Protein AF-A0A6A7N9L5-F1 (afdb_monomer_lite)

Radius of gyration: 12.21 Å; chains: 1; bounding box: 36×22×33 Å

Secondary structure (DSSP, 8-state):
-PPPPBP-HHHHHHHHHHHHHHHHTT---HHHHHHHHHHHSSBT--HHHHHHHHHHHHHHHTT-HHHHHHHHHHHHHHHHHH--

Structure (mmCIF, N/CA/C/O backbone):
data_AF-A0A6A7N9L5-F1
#
_entry.id   AF-A0A6A7N9L5-F1
#
loop_
_atom_site.group_PDB
_atom_site.id
_atom_site.type_symbol
_atom_site.label_atom_id
_atom_site.label_alt_id
_atom_site.label_comp_id
_atom_site.label_asym_id
_atom_site.label_entity_id
_atom_site.label_seq_id
_atom_site.pdbx_PDB_ins_code
_atom_site.Cartn_x
_atom_site.Cartn_y
_atom_site.Cartn_z
_atom_site.occupancy
_atom_site.B_iso_or_equiv
_atom_site.auth_seq_id
_atom_site.auth_comp_id
_atom_site.auth_asym_id
_atom_site.auth_atom_id
_atom_site.pdbx_PDB_model_num
ATOM 1 N N . ALA A 1 1 ? 26.611 -8.644 -12.767 1.00 38.47 1 ALA A N 1
ATOM 2 C CA . ALA A 1 1 ? 25.875 -7.469 -12.270 1.00 38.47 1 ALA A CA 1
ATOM 3 C C . ALA A 1 1 ? 24.395 -7.788 -12.388 1.00 38.47 1 ALA A C 1
ATOM 5 O O . ALA A 1 1 ? 23.922 -7.947 -13.506 1.00 38.47 1 ALA A O 1
ATOM 6 N N . ALA A 1 2 ? 23.700 -8.017 -11.274 1.00 47.09 2 ALA A N 1
ATOM 7 C CA . ALA A 1 2 ? 22.247 -8.139 -11.321 1.00 47.09 2 ALA A CA 1
ATOM 8 C C . ALA A 1 2 ? 21.705 -6.747 -11.660 1.00 47.09 2 ALA A C 1
ATOM 10 O O . ALA A 1 2 ? 22.004 -5.794 -10.942 1.00 47.09 2 ALA A O 1
ATOM 11 N N . ALA A 1 3 ? 21.026 -6.609 -12.799 1.00 53.75 3 ALA A N 1
ATOM 12 C CA . ALA A 1 3 ? 20.343 -5.370 -13.144 1.00 53.75 3 ALA A CA 1
ATOM 13 C C . ALA A 1 3 ? 19.401 -5.014 -11.987 1.00 53.75 3 ALA A C 1
ATOM 15 O O . ALA A 1 3 ? 18.670 -5.886 -11.512 1.00 53.75 3 ALA A O 1
ATOM 16 N N . ALA A 1 4 ? 19.461 -3.771 -11.503 1.00 55.81 4 ALA A N 1
ATOM 17 C CA . ALA A 1 4 ? 18.479 -3.299 -10.538 1.00 55.81 4 ALA A CA 1
ATOM 18 C C . ALA A 1 4 ? 17.084 -3.531 -11.144 1.00 55.81 4 ALA A C 1
ATOM 20 O O . ALA A 1 4 ? 16.911 -3.255 -12.338 1.00 55.81 4 ALA A O 1
ATOM 21 N N . PRO A 1 5 ? 16.120 -4.077 -10.382 1.00 64.19 5 PRO A N 1
ATOM 22 C CA . PRO A 1 5 ? 14.769 -4.248 -10.894 1.00 64.19 5 PRO A CA 1
ATOM 23 C C . PRO A 1 5 ? 14.288 -2.891 -11.420 1.00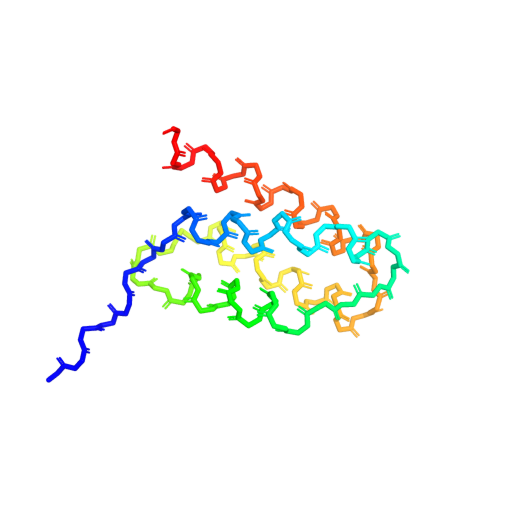 64.19 5 PRO A C 1
ATOM 25 O O . PRO A 1 5 ? 14.514 -1.860 -10.790 1.00 64.19 5 PRO A O 1
ATOM 28 N N . ALA A 1 6 ? 13.721 -2.860 -12.622 1.00 75.62 6 ALA A N 1
ATOM 29 C CA . ALA A 1 6 ? 13.090 -1.645 -13.117 1.00 75.62 6 ALA A CA 1
ATOM 30 C C . ALA A 1 6 ? 11.814 -1.389 -12.307 1.00 75.62 6 ALA A C 1
ATOM 32 O O . ALA A 1 6 ? 11.195 -2.336 -11.815 1.00 75.62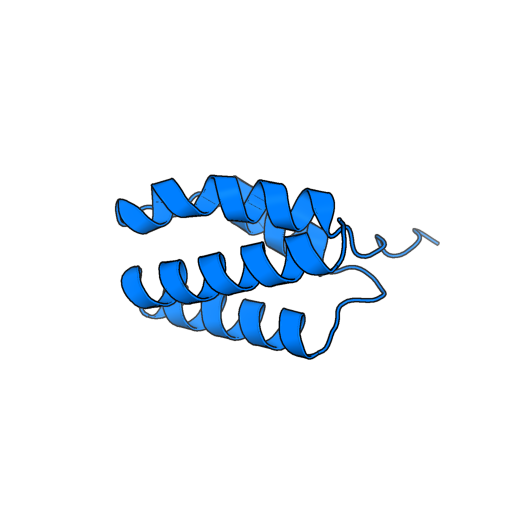 6 ALA A O 1
ATOM 33 N N . PHE A 1 7 ? 11.441 -0.120 -12.150 1.00 82.50 7 PHE A N 1
ATOM 34 C CA . PHE A 1 7 ? 10.154 0.228 -11.558 1.00 82.50 7 PHE A CA 1
ATOM 35 C C . PHE A 1 7 ? 9.017 -0.394 -12.388 1.00 82.50 7 PHE A C 1
ATOM 37 O O . PHE A 1 7 ? 8.951 -0.191 -13.600 1.00 82.50 7 PHE A O 1
ATOM 44 N N . ASP A 1 8 ? 8.152 -1.173 -11.734 1.00 85.06 8 ASP A N 1
ATOM 45 C CA . ASP A 1 8 ? 7.024 -1.867 -12.364 1.00 85.06 8 ASP A CA 1
ATOM 46 C C . ASP A 1 8 ? 5.710 -1.324 -11.794 1.00 85.06 8 ASP A C 1
ATOM 48 O O . ASP A 1 8 ? 5.208 -1.784 -10.761 1.00 85.06 8 ASP A O 1
ATOM 52 N N . ALA A 1 9 ? 5.168 -0.313 -12.476 1.00 84.56 9 ALA A N 1
ATOM 53 C CA . ALA A 1 9 ? 3.938 0.360 -12.078 1.00 84.56 9 ALA A CA 1
ATOM 54 C C . ALA A 1 9 ? 2.730 -0.591 -12.046 1.00 84.56 9 ALA A C 1
ATOM 56 O O . ALA A 1 9 ? 1.906 -0.503 -11.137 1.00 84.56 9 ALA A O 1
ATOM 57 N N . ALA A 1 10 ? 2.641 -1.541 -12.985 1.00 85.88 10 ALA A N 1
ATOM 58 C CA . ALA A 1 10 ? 1.536 -2.496 -13.049 1.00 85.88 10 ALA A CA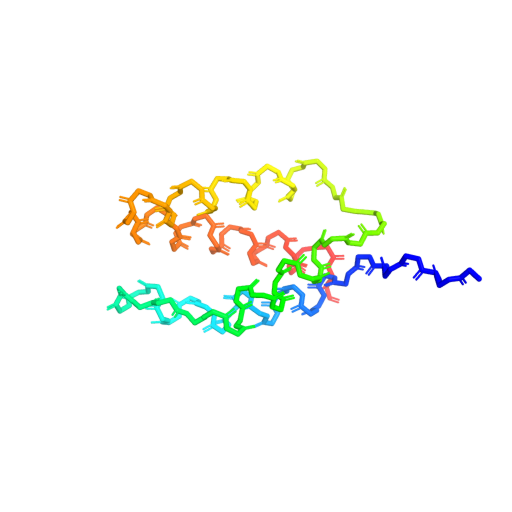 1
ATOM 59 C C . ALA A 1 10 ? 1.549 -3.444 -11.843 1.00 85.88 10 ALA A C 1
ATOM 61 O O . ALA A 1 10 ? 0.514 -3.686 -11.212 1.00 85.88 10 ALA A O 1
ATOM 62 N N . ARG A 1 11 ? 2.734 -3.943 -11.473 1.00 86.38 11 ARG A N 1
ATOM 63 C CA . ARG A 1 11 ? 2.907 -4.795 -10.293 1.00 86.38 11 ARG A CA 1
ATOM 64 C C . ARG A 1 11 ? 2.678 -4.029 -8.994 1.00 86.38 11 ARG A C 1
ATOM 66 O O . ARG A 1 11 ? 2.041 -4.570 -8.089 1.00 86.38 11 ARG A O 1
ATOM 73 N N . ALA A 1 12 ? 3.149 -2.785 -8.908 1.00 88.69 12 ALA A N 1
ATOM 74 C CA . ALA A 1 12 ? 2.879 -1.909 -7.772 1.00 88.69 12 ALA A CA 1
ATOM 75 C C . ALA A 1 12 ? 1.371 -1.642 -7.625 1.00 88.69 12 ALA A C 1
ATOM 77 O O . ALA A 1 12 ? 0.830 -1.765 -6.528 1.00 88.69 12 ALA A O 1
ATOM 78 N N . HIS A 1 13 ? 0.667 -1.376 -8.729 1.00 89.44 13 HIS A N 1
ATOM 79 C CA . HIS A 1 13 ? -0.777 -1.145 -8.726 1.00 89.44 13 HIS A CA 1
ATOM 80 C C . HIS A 1 13 ? -1.552 -2.383 -8.256 1.00 89.44 13 HIS A C 1
ATOM 82 O O . HIS A 1 13 ? -2.404 -2.281 -7.375 1.00 89.44 13 HIS A O 1
ATOM 88 N N . ALA A 1 14 ? -1.222 -3.571 -8.774 1.00 89.62 14 ALA A N 1
ATOM 89 C CA . ALA A 1 14 ? -1.856 -4.820 -8.349 1.00 89.62 14 ALA A CA 1
ATOM 90 C C . ALA A 1 14 ? -1.639 -5.107 -6.851 1.00 89.62 14 ALA A C 1
ATOM 92 O O . ALA A 1 14 ? -2.577 -5.498 -6.153 1.00 89.62 14 ALA A O 1
ATOM 93 N N . ALA A 1 15 ? -0.424 -4.874 -6.342 1.00 90.69 15 ALA A N 1
ATOM 94 C CA . ALA A 1 15 ? -0.113 -5.028 -4.922 1.00 90.69 15 ALA A CA 1
ATOM 95 C C . ALA A 1 15 ? -0.883 -4.020 -4.049 1.00 90.69 15 ALA A C 1
ATOM 97 O O . ALA A 1 15 ? -1.441 -4.399 -3.019 1.00 90.69 15 ALA A O 1
ATOM 98 N N . ALA A 1 16 ? -0.982 -2.761 -4.488 1.00 90.00 16 ALA A N 1
ATOM 99 C CA . ALA A 1 16 ? -1.775 -1.740 -3.809 1.00 90.00 16 ALA A CA 1
ATOM 100 C C . ALA A 1 16 ? -3.266 -2.115 -3.769 1.00 90.00 16 ALA A C 1
ATOM 102 O O . ALA A 1 16 ? -3.891 -2.063 -2.711 1.00 90.00 16 ALA A O 1
ATOM 103 N N . GLN A 1 17 ? -3.839 -2.590 -4.878 1.00 89.88 17 GLN A N 1
ATOM 104 C CA . GLN A 1 17 ? -5.239 -3.023 -4.899 1.00 89.88 17 GLN A CA 1
ATOM 105 C C . GLN A 1 17 ? -5.517 -4.227 -3.992 1.00 89.88 17 GLN A C 1
ATOM 107 O O . GLN A 1 17 ? -6.585 -4.295 -3.385 1.00 89.88 17 GLN A O 1
ATOM 112 N N . ALA A 1 18 ? -4.561 -5.148 -3.855 1.00 90.06 18 ALA A N 1
ATOM 113 C CA . ALA A 1 18 ? -4.675 -6.274 -2.931 1.00 90.06 18 ALA A CA 1
ATOM 114 C C . ALA A 1 18 ? -4.632 -5.839 -1.452 1.00 90.06 18 ALA A C 1
ATOM 116 O O . ALA A 1 18 ? -5.300 -6.447 -0.617 1.00 90.06 18 ALA A O 1
ATOM 117 N N . LEU A 1 19 ? -3.891 -4.774 -1.129 1.00 89.06 19 LEU A N 1
ATOM 118 C CA . LEU A 1 19 ? -3.770 -4.225 0.227 1.00 89.06 19 LEU A CA 1
ATOM 119 C C . LEU A 1 19 ? -5.000 -3.421 0.678 1.00 89.06 19 LEU A C 1
ATOM 121 O O . LEU A 1 19 ? -5.352 -3.472 1.856 1.00 89.06 19 LEU A O 1
ATOM 125 N N . LEU A 1 20 ? -5.675 -2.707 -0.231 1.00 89.50 20 LEU A N 1
ATOM 126 C CA . LEU A 1 20 ? -6.851 -1.875 0.079 1.00 89.50 20 LEU A CA 1
ATOM 127 C C . LEU A 1 20 ? -7.932 -2.581 0.928 1.00 89.50 20 LEU A C 1
ATOM 129 O O . LEU A 1 20 ? -8.317 -2.037 1.970 1.00 89.50 20 LEU A O 1
ATOM 133 N N . PRO A 1 21 ? -8.446 -3.773 0.555 1.00 88.75 21 PRO A N 1
ATOM 134 C CA . PRO A 1 21 ? -9.475 -4.445 1.346 1.00 88.75 21 PRO A CA 1
ATOM 135 C C . PRO A 1 21 ? -8.975 -4.889 2.725 1.00 88.75 21 PRO A C 1
ATOM 137 O O . PRO A 1 21 ? -9.774 -4.911 3.663 1.00 88.75 21 PRO A O 1
ATOM 140 N N . SER A 1 22 ? -7.689 -5.222 2.864 1.00 87.19 22 SER A N 1
ATOM 141 C CA . SER A 1 22 ? -7.085 -5.583 4.149 1.00 87.19 22 SER A CA 1
ATOM 142 C C . SER A 1 22 ? -6.985 -4.361 5.056 1.00 87.19 22 SER A C 1
ATOM 144 O O . SER A 1 22 ? -7.508 -4.401 6.170 1.00 87.19 22 SER A O 1
ATOM 146 N N . LEU A 1 23 ? -6.460 -3.238 4.550 1.00 86.94 23 LEU A N 1
ATOM 147 C CA . LEU A 1 23 ? -6.364 -1.989 5.314 1.00 86.94 23 LEU A CA 1
ATOM 148 C C . LEU A 1 23 ? -7.732 -1.500 5.782 1.00 86.94 23 LEU A C 1
ATOM 150 O O . LEU A 1 23 ? -7.889 -1.099 6.932 1.00 86.94 23 LEU A O 1
ATOM 154 N N . LYS A 1 24 ? -8.760 -1.619 4.934 1.00 85.62 24 LYS A N 1
ATOM 155 C CA . LYS A 1 24 ? -10.139 -1.273 5.303 1.00 85.62 24 LYS A CA 1
ATOM 156 C C . LYS A 1 24 ? -10.680 -2.113 6.468 1.00 85.62 24 LYS A C 1
ATOM 158 O O . LYS A 1 24 ? -11.559 -1.657 7.194 1.00 85.62 24 LYS A O 1
ATOM 163 N N . ARG A 1 25 ? -10.188 -3.341 6.641 1.00 88.25 25 ARG A N 1
ATOM 164 C CA . ARG A 1 25 ? -10.546 -4.232 7.758 1.00 88.25 25 ARG A CA 1
ATOM 165 C C . ARG A 1 25 ? -9.651 -4.033 8.987 1.00 88.25 25 ARG A C 1
ATOM 167 O O . ARG A 1 25 ? -9.878 -4.713 9.982 1.00 88.25 25 ARG A O 1
ATOM 174 N N . GLY A 1 26 ? -8.660 -3.139 8.927 1.00 84.38 26 GLY A N 1
ATOM 175 C CA . GLY A 1 26 ? -7.631 -2.994 9.961 1.00 84.38 26 GLY A CA 1
ATOM 176 C C . GLY A 1 26 ? -6.611 -4.137 9.964 1.00 84.38 26 GLY A C 1
ATOM 177 O O . GLY A 1 26 ? -6.023 -4.431 10.999 1.00 84.38 26 GLY A O 1
ATOM 178 N N . ALA A 1 27 ? -6.440 -4.820 8.830 1.00 85.25 27 ALA A N 1
ATOM 179 C CA . ALA A 1 27 ? -5.447 -5.869 8.635 1.00 85.25 27 ALA A CA 1
ATOM 180 C C . ALA A 1 27 ? -4.374 -5.407 7.642 1.00 85.25 27 ALA A C 1
ATOM 182 O O . ALA A 1 27 ? -4.640 -4.606 6.745 1.00 85.25 27 ALA A O 1
ATOM 183 N N . LEU A 1 28 ? -3.167 -5.947 7.768 1.00 83.81 28 LEU A N 1
ATOM 184 C CA . LEU A 1 28 ? -2.077 -5.698 6.834 1.00 83.81 28 LEU A CA 1
ATOM 185 C C . LEU A 1 28 ? -1.628 -7.025 6.232 1.00 83.81 28 LEU A C 1
ATOM 187 O O . LEU A 1 28 ? -1.363 -7.977 6.955 1.00 83.81 28 LEU A O 1
ATOM 191 N N . GLU A 1 29 ? -1.564 -7.082 4.905 1.00 86.81 29 GLU A N 1
ATOM 192 C CA . GLU A 1 29 ? -1.018 -8.236 4.196 1.00 86.81 29 GLU A CA 1
ATOM 193 C C . GLU A 1 29 ? 0.464 -7.986 3.923 1.00 86.81 29 GLU A C 1
ATOM 195 O O . GLU A 1 29 ? 0.818 -7.317 2.947 1.00 86.81 29 GLU A O 1
ATOM 200 N N . ASP A 1 30 ? 1.337 -8.531 4.772 1.00 84.25 30 ASP A N 1
ATOM 201 C CA . ASP A 1 30 ? 2.793 -8.382 4.648 1.00 84.25 30 ASP A CA 1
ATOM 202 C C . ASP A 1 30 ? 3.312 -8.830 3.278 1.00 84.25 30 ASP A C 1
ATOM 204 O O . ASP A 1 30 ? 4.212 -8.212 2.712 1.00 84.25 30 ASP A O 1
ATOM 208 N N . ALA A 1 31 ? 2.713 -9.875 2.698 1.00 86.94 31 ALA A N 1
ATOM 209 C CA . ALA A 1 31 ? 3.079 -10.359 1.371 1.00 86.94 31 ALA A CA 1
ATOM 210 C C . ALA A 1 31 ? 2.802 -9.313 0.278 1.00 86.94 31 ALA A C 1
ATOM 212 O O . ALA A 1 31 ? 3.625 -9.110 -0.618 1.00 86.94 31 ALA A O 1
ATOM 213 N N . ALA A 1 32 ? 1.662 -8.624 0.362 1.00 87.31 32 ALA A N 1
ATOM 214 C CA . ALA A 1 32 ? 1.297 -7.576 -0.581 1.00 87.31 32 ALA A CA 1
ATOM 215 C C . ALA A 1 32 ? 2.110 -6.292 -0.340 1.00 87.31 32 ALA A C 1
ATOM 217 O O . ALA A 1 32 ? 2.524 -5.650 -1.305 1.00 87.31 32 ALA A O 1
ATOM 218 N N . LEU A 1 33 ? 2.436 -5.965 0.915 1.00 86.62 33 LEU A N 1
ATOM 219 C CA . LEU A 1 33 ? 3.327 -4.848 1.246 1.00 86.62 33 LEU A CA 1
ATOM 220 C C . LEU A 1 33 ? 4.754 -5.089 0.746 1.00 86.62 33 LEU A C 1
ATOM 222 O O . LEU A 1 33 ? 5.339 -4.216 0.109 1.00 86.62 33 LEU A O 1
ATOM 226 N N . ALA A 1 34 ? 5.299 -6.287 0.954 1.00 87.62 34 ALA A N 1
ATOM 227 C CA . ALA A 1 34 ? 6.607 -6.666 0.431 1.00 87.62 34 ALA A CA 1
ATOM 228 C C . ALA A 1 34 ? 6.630 -6.640 -1.106 1.00 87.62 34 ALA A C 1
ATOM 230 O O . ALA A 1 34 ? 7.605 -6.176 -1.707 1.00 87.62 34 ALA A O 1
ATOM 231 N N . ALA A 1 35 ? 5.551 -7.090 -1.757 1.00 87.38 35 ALA A N 1
ATOM 232 C CA . ALA A 1 35 ? 5.409 -7.007 -3.207 1.00 87.38 35 ALA A CA 1
ATOM 233 C C . ALA A 1 35 ? 5.362 -5.551 -3.702 1.00 87.38 35 ALA A C 1
ATOM 235 O O . ALA A 1 35 ? 6.039 -5.234 -4.681 1.00 87.38 35 ALA A O 1
ATOM 236 N N . LEU A 1 36 ? 4.631 -4.671 -3.009 1.00 87.38 36 LEU A N 1
ATOM 237 C CA . LEU A 1 36 ? 4.563 -3.239 -3.308 1.00 87.38 36 LEU A CA 1
ATOM 238 C C . LEU A 1 36 ? 5.938 -2.577 -3.155 1.00 87.38 36 LEU A C 1
ATOM 240 O O . LEU A 1 36 ? 6.420 -1.938 -4.087 1.00 87.38 36 LEU A O 1
ATOM 244 N N . ALA A 1 37 ? 6.609 -2.795 -2.022 1.00 85.94 37 ALA A N 1
ATOM 245 C CA . ALA A 1 37 ? 7.939 -2.255 -1.755 1.00 85.94 37 ALA A CA 1
ATOM 246 C C . ALA A 1 37 ? 8.967 -2.729 -2.794 1.00 85.94 37 ALA A C 1
ATOM 248 O O . ALA A 1 37 ? 9.771 -1.939 -3.282 1.00 85.94 37 ALA A O 1
ATOM 249 N N . THR A 1 38 ? 8.903 -4.002 -3.195 1.00 86.88 38 THR A N 1
ATOM 250 C CA . THR A 1 38 ? 9.777 -4.553 -4.239 1.00 86.88 38 THR A CA 1
ATOM 251 C C . THR A 1 38 ? 9.500 -3.905 -5.595 1.00 86.88 38 THR A C 1
ATOM 253 O O . THR A 1 38 ? 10.441 -3.491 -6.269 1.00 86.88 38 THR A O 1
ATOM 256 N N . ALA A 1 39 ? 8.228 -3.760 -5.981 1.00 85.50 39 ALA A N 1
ATOM 257 C CA . ALA A 1 39 ? 7.838 -3.124 -7.241 1.00 85.50 39 ALA A CA 1
ATOM 258 C C . ALA A 1 39 ? 8.236 -1.637 -7.297 1.00 85.50 39 ALA A C 1
ATOM 260 O O . ALA A 1 39 ? 8.587 -1.130 -8.361 1.00 85.50 39 ALA A O 1
ATOM 261 N N . MET A 1 40 ? 8.243 -0.962 -6.142 1.00 82.62 40 MET A N 1
ATOM 262 C CA . MET A 1 40 ? 8.621 0.447 -6.005 1.00 82.62 40 MET 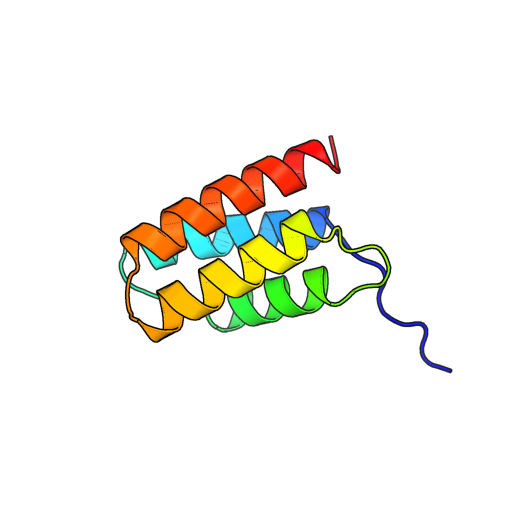A CA 1
ATOM 263 C C . MET A 1 40 ? 10.118 0.677 -5.753 1.00 82.62 40 MET A C 1
ATOM 265 O O . MET A 1 40 ? 10.592 1.792 -5.918 1.00 82.62 40 MET A O 1
ATOM 269 N N . SER A 1 41 ? 10.903 -0.349 -5.422 1.00 80.44 41 SER A N 1
ATOM 270 C CA . SER A 1 41 ? 12.362 -0.228 -5.227 1.00 80.44 41 SER A CA 1
ATOM 271 C C . SER A 1 41 ? 13.175 -0.093 -6.524 1.00 80.44 41 SER A C 1
ATOM 273 O O . SER A 1 41 ? 14.408 -0.083 -6.491 1.00 80.44 41 SER A O 1
ATOM 275 N N . GLY A 1 42 ? 12.497 -0.026 -7.670 1.00 74.12 42 GLY A N 1
ATOM 276 C CA . GLY A 1 42 ? 13.137 -0.072 -8.970 1.00 74.12 42 GLY A CA 1
ATOM 277 C C . GLY A 1 42 ? 13.672 1.265 -9.481 1.00 74.12 42 GLY A C 1
ATOM 278 O O . GLY A 1 42 ? 13.244 2.346 -9.073 1.00 74.12 42 GLY A O 1
ATOM 279 N N . ALA A 1 43 ? 14.615 1.193 -10.422 1.00 66.75 43 ALA A N 1
ATOM 280 C CA . ALA A 1 43 ? 15.137 2.379 -11.097 1.00 66.75 43 ALA A CA 1
ATOM 281 C C . ALA A 1 43 ? 14.018 3.065 -11.904 1.00 66.75 43 ALA A C 1
ATOM 283 O O . ALA A 1 43 ? 13.363 2.413 -12.718 1.00 66.75 43 ALA A O 1
ATOM 284 N N . GLY A 1 44 ? 13.811 4.367 -11.674 1.00 72.81 44 GLY A N 1
ATOM 285 C CA . GLY A 1 44 ? 12.765 5.163 -12.334 1.00 72.81 44 GLY A CA 1
ATOM 286 C C . GLY A 1 44 ? 11.579 5.559 -11.449 1.00 72.81 44 GLY A C 1
ATOM 287 O O . GLY A 1 44 ? 10.671 6.214 -11.947 1.00 72.81 44 GLY A O 1
ATOM 288 N N . LEU A 1 45 ? 11.586 5.218 -10.154 1.00 80.88 45 LEU A N 1
ATOM 289 C CA . LEU A 1 45 ? 10.551 5.664 -9.218 1.00 80.88 45 LEU A CA 1
ATOM 290 C C . LEU A 1 45 ? 10.495 7.200 -9.132 1.00 80.88 45 LEU A C 1
ATOM 292 O O . LEU A 1 45 ? 11.504 7.854 -8.850 1.00 80.88 45 LEU A O 1
ATOM 296 N N . SER A 1 46 ? 9.309 7.780 -9.320 1.00 83.19 46 SER A N 1
ATOM 297 C CA . SER A 1 46 ? 9.121 9.222 -9.157 1.00 83.19 46 SER A CA 1
ATOM 298 C C . SER A 1 46 ? 9.269 9.644 -7.688 1.00 83.19 46 SER A C 1
ATOM 300 O O . SER A 1 46 ? 8.903 8.918 -6.761 1.00 83.19 46 SER A O 1
ATOM 302 N N . ALA A 1 47 ? 9.772 10.858 -7.450 1.00 83.31 47 ALA A N 1
ATOM 303 C CA . ALA A 1 47 ? 9.908 11.393 -6.092 1.00 83.31 47 ALA A CA 1
ATOM 304 C C . ALA A 1 47 ? 8.553 11.509 -5.363 1.00 83.31 47 ALA A C 1
ATOM 306 O O . ALA A 1 47 ? 8.496 11.386 -4.140 1.00 83.31 47 ALA A O 1
ATOM 307 N N . ALA A 1 48 ? 7.462 11.716 -6.110 1.00 84.44 48 ALA A N 1
ATOM 308 C CA . ALA A 1 48 ? 6.108 11.742 -5.565 1.00 84.44 48 ALA A CA 1
ATOM 309 C C . ALA A 1 48 ? 5.685 10.359 -5.046 1.00 84.44 48 ALA A C 1
ATOM 311 O O . ALA A 1 48 ? 5.254 10.251 -3.899 1.00 84.44 48 ALA A O 1
ATOM 312 N N . LEU A 1 49 ? 5.900 9.304 -5.842 1.00 84.25 49 LEU A N 1
ATOM 313 C CA . LEU A 1 49 ? 5.626 7.918 -5.449 1.00 84.25 49 LEU A CA 1
ATOM 314 C C . LEU A 1 49 ? 6.481 7.490 -4.249 1.00 84.25 49 LEU A C 1
ATOM 316 O O . LEU A 1 49 ? 5.981 6.859 -3.319 1.00 84.25 49 LEU A O 1
ATOM 320 N N . ALA A 1 50 ? 7.758 7.882 -4.231 1.00 85.75 50 ALA A N 1
ATOM 321 C CA . ALA A 1 50 ? 8.646 7.634 -3.099 1.00 85.75 50 ALA A CA 1
ATOM 322 C C . ALA A 1 50 ? 8.118 8.272 -1.803 1.00 85.75 50 ALA A C 1
ATOM 324 O O . ALA A 1 50 ? 8.165 7.649 -0.742 1.00 85.75 50 ALA A O 1
ATOM 325 N N . ARG A 1 51 ? 7.585 9.500 -1.888 1.00 88.06 51 ARG A N 1
ATOM 326 C CA . ARG A 1 51 ? 7.002 10.190 -0.733 1.00 88.06 51 ARG A CA 1
ATOM 327 C C . ARG A 1 51 ? 5.710 9.529 -0.256 1.00 88.06 51 ARG A C 1
ATOM 329 O O . ARG A 1 51 ? 5.574 9.316 0.942 1.00 88.06 51 ARG A O 1
ATOM 336 N N . GLN A 1 52 ? 4.826 9.131 -1.170 1.00 88.69 52 GLN A N 1
ATOM 337 C CA . GLN A 1 52 ? 3.595 8.410 -0.824 1.00 88.69 52 GLN A CA 1
ATOM 338 C C . GLN A 1 52 ? 3.887 7.063 -0.142 1.00 88.69 52 GLN A C 1
ATOM 340 O O . GLN A 1 52 ? 3.223 6.709 0.828 1.00 88.69 52 GLN A O 1
ATOM 345 N N . LEU A 1 53 ? 4.917 6.327 -0.583 1.00 87.06 53 LEU A N 1
ATOM 346 C CA . LEU A 1 53 ? 5.342 5.092 0.089 1.00 87.06 53 LEU A CA 1
ATOM 347 C C . LEU A 1 53 ? 5.836 5.363 1.522 1.00 87.06 53 LEU A C 1
ATOM 349 O O . LEU A 1 53 ? 5.526 4.605 2.439 1.00 87.06 53 LEU A O 1
ATOM 353 N N . ALA A 1 54 ? 6.600 6.438 1.724 1.00 88.69 54 ALA A N 1
ATOM 354 C CA . ALA A 1 54 ? 7.068 6.820 3.054 1.00 88.69 54 ALA A CA 1
ATOM 355 C C . ALA A 1 54 ? 5.900 7.205 3.979 1.00 88.69 54 ALA A C 1
ATOM 357 O O . ALA A 1 54 ? 5.852 6.742 5.115 1.00 88.69 54 ALA A O 1
ATOM 358 N N . GLU A 1 55 ? 4.935 7.983 3.480 1.00 90.25 55 GLU A N 1
ATOM 359 C CA . GLU A 1 55 ? 3.716 8.349 4.215 1.00 90.25 55 GLU A CA 1
ATOM 360 C C . GLU A 1 55 ? 2.871 7.122 4.577 1.00 90.25 55 GLU A C 1
ATOM 362 O O . GLU A 1 55 ? 2.393 7.021 5.707 1.00 90.25 55 GLU A O 1
ATOM 367 N N . LEU A 1 56 ? 2.752 6.155 3.659 1.00 90.12 56 LEU A N 1
ATOM 368 C CA . LEU A 1 56 ? 2.100 4.875 3.925 1.00 90.12 56 LEU A CA 1
ATOM 369 C C . LEU A 1 56 ? 2.811 4.123 5.056 1.00 90.12 56 LEU A C 1
ATOM 371 O O . LEU A 1 56 ? 2.155 3.686 5.995 1.00 90.12 56 LEU A O 1
ATOM 375 N N . HIS A 1 57 ? 4.140 3.988 5.006 1.00 88.62 57 HIS A N 1
ATOM 376 C CA . HIS A 1 57 ? 4.896 3.326 6.074 1.00 88.62 57 HIS A CA 1
ATOM 377 C C . HIS A 1 57 ? 4.762 4.035 7.427 1.00 88.62 57 HIS A C 1
ATOM 379 O O . HIS A 1 57 ? 4.659 3.358 8.448 1.00 88.62 57 HIS A O 1
ATOM 385 N N . THR A 1 58 ? 4.735 5.369 7.455 1.00 91.81 58 THR A N 1
ATOM 386 C CA . THR A 1 58 ? 4.474 6.130 8.684 1.00 91.81 58 THR A CA 1
ATOM 387 C C . THR A 1 58 ? 3.081 5.831 9.231 1.00 91.81 58 THR A C 1
ATOM 389 O O . THR A 1 58 ? 2.970 5.447 10.390 1.00 91.81 58 THR A O 1
ATOM 392 N N . ALA A 1 59 ? 2.041 5.904 8.397 1.00 91.50 59 ALA A N 1
ATOM 393 C CA . ALA A 1 59 ? 0.672 5.604 8.816 1.00 91.50 59 ALA A CA 1
ATOM 394 C C . ALA A 1 59 ? 0.522 4.163 9.332 1.00 91.50 59 ALA A C 1
ATOM 396 O O . ALA A 1 59 ? -0.135 3.927 10.341 1.00 91.50 59 ALA A O 1
ATOM 397 N N . LEU A 1 60 ? 1.175 3.195 8.679 1.00 88.81 60 LEU A N 1
ATOM 398 C CA . LEU A 1 60 ? 1.189 1.802 9.127 1.00 88.81 60 LEU A CA 1
ATOM 399 C C . LEU A 1 60 ? 1.899 1.623 10.475 1.00 88.81 60 LEU A C 1
ATOM 401 O O . LEU A 1 60 ? 1.399 0.881 11.318 1.00 88.81 60 LEU A O 1
ATOM 405 N N . ASN A 1 61 ? 3.022 2.311 10.701 1.00 89.94 61 ASN A N 1
ATOM 406 C CA . ASN A 1 61 ? 3.724 2.296 11.990 1.00 89.94 61 ASN A CA 1
ATOM 407 C C . ASN A 1 61 ? 2.909 2.949 13.114 1.00 89.94 61 ASN A C 1
ATOM 409 O O . ASN A 1 61 ? 2.970 2.487 14.252 1.00 89.94 61 ASN A O 1
ATOM 413 N N . ASP A 1 62 ? 2.135 3.985 12.795 1.00 91.00 62 ASP A N 1
ATOM 414 C CA . ASP A 1 62 ? 1.235 4.657 13.736 1.00 91.00 62 ASP A CA 1
ATOM 415 C C . ASP A 1 62 ? -0.096 3.903 13.931 1.00 91.00 62 ASP A C 1
ATOM 417 O O . ASP A 1 62 ? -0.952 4.341 14.699 1.00 91.00 62 ASP A O 1
ATOM 421 N N . PHE A 1 63 ? -0.274 2.749 13.267 1.00 87.88 63 PHE A N 1
ATOM 422 C CA . PHE A 1 63 ? -1.526 1.982 13.216 1.00 87.88 63 PHE A CA 1
ATOM 423 C C . PHE A 1 63 ? -2.727 2.807 12.711 1.00 87.88 63 PHE A C 1
ATOM 425 O O . PHE A 1 63 ? -3.888 2.470 12.964 1.00 87.88 63 PHE A O 1
ATOM 432 N N . ASP A 1 64 ? -2.461 3.873 11.954 1.00 91.00 64 ASP A N 1
ATOM 433 C CA . ASP A 1 64 ? -3.465 4.715 11.313 1.00 91.00 64 ASP A CA 1
ATOM 434 C C . ASP A 1 64 ? -3.902 4.078 9.988 1.00 91.00 64 ASP A C 1
ATOM 436 O O . ASP A 1 64 ? -3.507 4.464 8.885 1.00 91.00 64 ASP A O 1
ATOM 440 N N . PHE A 1 65 ? -4.722 3.033 10.102 1.00 88.81 65 PHE A N 1
ATOM 441 C CA . PHE A 1 65 ? -5.297 2.346 8.946 1.00 88.81 65 PHE A CA 1
ATOM 442 C C . PHE A 1 65 ? -6.151 3.256 8.045 1.00 88.81 65 PHE A C 1
ATOM 444 O O . PHE A 1 65 ? -6.073 3.086 6.825 1.00 88.81 65 PHE A O 1
ATOM 451 N N . PRO A 1 66 ? -6.951 4.214 8.567 1.00 89.62 66 PRO A N 1
ATOM 452 C CA . PRO A 1 66 ? -7.646 5.191 7.731 1.00 89.62 66 PRO A CA 1
ATOM 453 C C . PRO A 1 66 ? -6.701 6.013 6.849 1.00 89.62 66 PRO A C 1
ATOM 455 O O . PRO A 1 66 ? -6.934 6.106 5.640 1.00 89.62 66 PRO A O 1
ATOM 458 N N . GLN A 1 67 ? -5.625 6.562 7.420 1.00 90.31 67 GLN A N 1
ATOM 459 C CA . GLN A 1 67 ? -4.628 7.316 6.664 1.00 90.31 67 GLN A CA 1
ATOM 460 C C . GLN A 1 67 ? -3.886 6.406 5.680 1.00 90.31 67 GLN A C 1
ATOM 462 O O . GLN A 1 67 ? -3.795 6.739 4.501 1.00 90.31 67 GLN A O 1
ATOM 467 N N . ALA A 1 68 ? -3.443 5.222 6.116 1.00 91.81 68 ALA A N 1
ATOM 468 C CA . ALA A 1 68 ? -2.774 4.250 5.253 1.00 91.81 68 ALA A CA 1
ATOM 469 C C . ALA A 1 68 ? -3.645 3.857 4.048 1.00 91.81 68 ALA A C 1
ATOM 471 O O . ALA A 1 68 ? -3.159 3.783 2.921 1.00 91.81 68 ALA A O 1
ATOM 472 N N . HIS A 1 69 ? -4.947 3.650 4.260 1.00 91.12 69 HIS A N 1
ATOM 473 C CA . HIS A 1 69 ? -5.892 3.353 3.188 1.00 91.12 69 HIS A CA 1
ATOM 474 C C . HIS A 1 69 ? -6.033 4.527 2.210 1.00 91.12 69 HIS A C 1
ATOM 476 O O . HIS A 1 69 ? -6.037 4.302 1.001 1.00 91.12 69 HIS A O 1
ATOM 482 N N . ALA A 1 70 ? -6.144 5.766 2.700 1.00 91.50 70 ALA A N 1
ATOM 483 C CA . ALA A 1 70 ? -6.230 6.953 1.847 1.00 91.50 70 ALA A CA 1
ATOM 484 C C . ALA A 1 70 ? -4.960 7.139 0.999 1.00 91.50 70 ALA A C 1
ATOM 486 O O . ALA A 1 70 ? -5.056 7.251 -0.223 1.00 91.50 70 ALA A O 1
ATOM 487 N N . THR A 1 71 ? -3.779 7.067 1.621 1.00 91.94 71 THR A N 1
ATOM 488 C CA . THR A 1 71 ? -2.487 7.170 0.927 1.00 91.94 71 THR A CA 1
ATOM 489 C C . THR A 1 71 ? -2.315 6.057 -0.105 1.00 91.94 71 THR A C 1
ATOM 491 O O . THR A 1 71 ? -1.859 6.308 -1.218 1.00 91.94 71 THR A O 1
ATOM 494 N N . LEU A 1 72 ? -2.715 4.824 0.222 1.00 90.81 72 LEU A N 1
ATOM 495 C CA 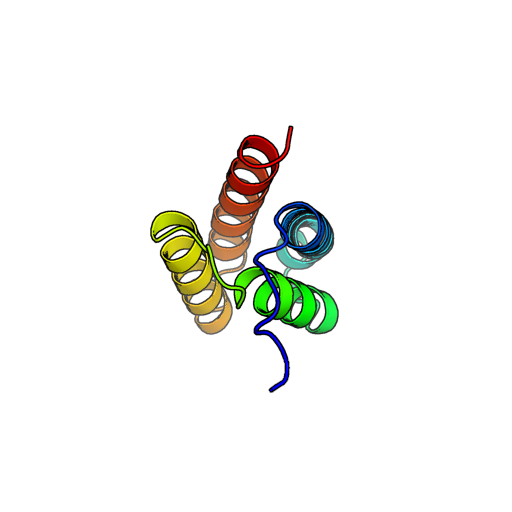. LEU A 1 72 ? -2.630 3.702 -0.709 1.00 90.81 72 LEU A CA 1
ATOM 496 C C . LEU A 1 72 ? -3.601 3.841 -1.892 1.00 90.81 72 LEU A C 1
ATOM 498 O O . LEU A 1 72 ? -3.267 3.442 -3.006 1.00 90.81 72 LEU A O 1
ATOM 502 N N . LEU A 1 73 ? -4.789 4.409 -1.671 1.00 91.19 73 LEU A N 1
ATOM 503 C CA . LEU A 1 73 ? -5.761 4.678 -2.730 1.00 91.19 73 LEU A CA 1
ATOM 504 C C . LEU A 1 73 ? -5.215 5.708 -3.729 1.00 91.19 73 LEU A C 1
ATOM 506 O O . LEU A 1 73 ? -5.276 5.483 -4.936 1.00 91.19 73 LEU A O 1
ATOM 510 N N . GLU A 1 74 ? -4.644 6.806 -3.230 1.00 90.81 74 GLU A N 1
ATOM 511 C CA . GLU A 1 74 ? -3.991 7.817 -4.069 1.00 90.81 74 GLU A CA 1
ATOM 512 C C . GLU A 1 74 ? -2.777 7.251 -4.806 1.00 90.81 74 GLU A C 1
ATOM 514 O O . GLU A 1 74 ? -2.573 7.545 -5.983 1.00 90.81 74 GLU A O 1
ATOM 519 N N . LEU A 1 75 ? -1.985 6.410 -4.133 1.00 89.44 75 LEU A N 1
ATOM 520 C CA . LEU A 1 75 ? -0.864 5.710 -4.748 1.00 89.44 75 LEU A CA 1
ATOM 521 C C . LEU A 1 75 ? -1.342 4.828 -5.908 1.00 89.44 75 LEU A C 1
A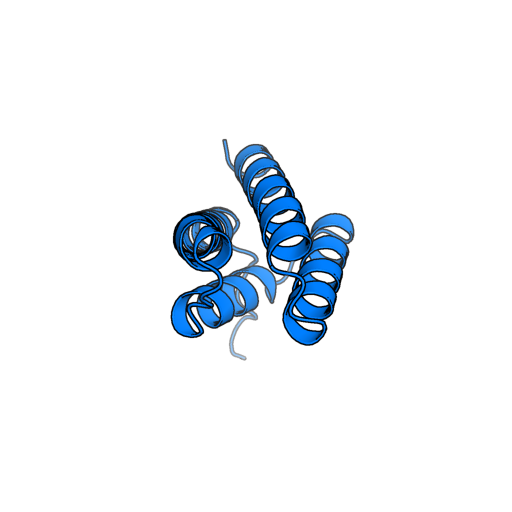TOM 523 O O . LEU A 1 75 ? -0.769 4.882 -6.992 1.00 89.44 75 LEU A O 1
ATOM 527 N N . ALA A 1 76 ? -2.403 4.042 -5.708 1.00 88.69 76 ALA A N 1
ATOM 528 C CA . ALA A 1 76 ? -2.971 3.198 -6.753 1.00 88.69 76 ALA A CA 1
ATOM 529 C C . ALA A 1 76 ? -3.475 4.028 -7.949 1.00 88.69 76 ALA A C 1
ATOM 531 O O . ALA A 1 76 ? -3.194 3.678 -9.093 1.00 88.69 76 ALA A O 1
ATOM 532 N N . ASP A 1 77 ? -4.149 5.152 -7.703 1.00 89.12 77 ASP A N 1
ATOM 533 C CA . ASP A 1 77 ? -4.622 6.051 -8.763 1.00 89.12 77 ASP A CA 1
ATOM 534 C C . ASP A 1 77 ? -3.461 6.681 -9.557 1.00 89.12 77 ASP A C 1
ATOM 536 O O . ASP A 1 77 ? -3.490 6.718 -10.789 1.00 89.12 77 ASP A O 1
ATOM 540 N N . HIS A 1 78 ? -2.388 7.105 -8.880 1.00 87.12 78 HIS A N 1
ATOM 541 C CA . HIS A 1 78 ? -1.166 7.577 -9.537 1.00 87.12 78 HIS A CA 1
ATOM 542 C C . HIS A 1 78 ? -0.488 6.488 -10.374 1.00 87.12 78 HIS A C 1
ATOM 544 O O . HIS A 1 78 ? -0.109 6.746 -11.515 1.00 87.12 78 HIS A O 1
ATOM 550 N N . LEU A 1 79 ? -0.371 5.269 -9.845 1.00 85.75 79 LEU A N 1
ATOM 551 C CA . LEU A 1 79 ? 0.221 4.140 -10.565 1.00 85.75 79 LEU A CA 1
ATOM 552 C C . LEU A 1 79 ? -0.598 3.758 -11.806 1.00 85.75 79 LEU A C 1
ATOM 554 O O . LEU A 1 79 ? -0.019 3.463 -12.849 1.00 85.75 79 LEU A O 1
ATOM 558 N N . ALA A 1 80 ? -1.930 3.813 -11.720 1.00 85.00 80 ALA A N 1
ATOM 559 C CA . ALA A 1 80 ? -2.814 3.596 -12.863 1.00 85.00 80 ALA A CA 1
ATOM 560 C C . ALA A 1 80 ? -2.651 4.682 -13.941 1.00 85.00 80 ALA A C 1
ATOM 562 O O . ALA A 1 80 ? -2.726 4.388 -15.129 1.00 85.00 80 ALA A O 1
ATOM 563 N N . LYS A 1 81 ? -2.384 5.935 -13.549 1.00 81.75 81 LYS A N 1
ATOM 564 C CA . LYS A 1 81 ? -2.111 7.035 -14.490 1.00 81.75 81 LYS A CA 1
ATOM 565 C C . LYS A 1 81 ? -0.751 6.916 -15.181 1.00 81.75 81 LYS A C 1
ATOM 567 O O . LYS A 1 81 ? -0.631 7.351 -16.324 1.00 81.75 81 LYS A O 1
ATOM 572 N N . GLU A 1 82 ? 0.259 6.352 -14.517 1.00 71.38 82 GLU A N 1
ATOM 573 C CA . GLU A 1 82 ? 1.574 6.109 -15.132 1.00 71.38 82 GLU A CA 1
ATOM 574 C C . GLU A 1 82 ? 1.572 4.922 -16.110 1.00 71.38 82 GLU A C 1
ATOM 576 O O . GLU A 1 82 ? 2.440 4.855 -16.980 1.00 71.38 82 GLU A O 1
ATOM 581 N N . ASN A 1 83 ? 0.596 4.013 -16.009 1.00 58.31 83 ASN A N 1
ATOM 582 C CA . ASN A 1 83 ? 0.468 2.841 -16.874 1.00 58.31 83 ASN A CA 1
ATOM 583 C C . ASN A 1 83 ? -0.994 2.642 -17.343 1.00 58.31 83 ASN A C 1
ATOM 585 O O . ASN A 1 83 ? -1.693 1.806 -16.760 1.00 58.31 83 ASN A O 1
ATOM 589 N N . PRO A 1 84 ? -1.458 3.421 -18.346 1.00 47.91 84 PRO A N 1
ATOM 590 C CA . PRO A 1 84 ? -2.825 3.361 -18.872 1.00 47.91 84 PRO A CA 1
ATOM 591 C C . PRO A 1 84 ? -3.149 2.077 -19.649 1.00 47.91 84 PRO A C 1
ATOM 593 O O . PRO A 1 84 ? -2.230 1.486 -20.264 1.00 47.91 84 PRO A O 1
#

Sequence (84 aa):
AAAAPAFDAARAHAAAQALLPSLKRGALEDAALAALATAMSGAGLSAALARQLAELHTALNDFDFPQAHATLLELADHLAKENP

Foldseek 3Di:
DPAFAAQDLPQLLVLLVVQLVQLVVLHGDVVSLVSNCSNQRHPPRDPVLVVLNVQLVVCVVVSVSVSNNVSSVVSSVVSVVVPD

Organism: NCBI:txid2743357

pLDDT: mean 83.73, std 10.77, range [38.47, 91.94]